Protein AF-A0A936VX01-F1 (afdb_monomer)

Secondary structure (DSSP, 8-state):
-B-HHHHHHHHHTT-----PBP--HHHHHHTGGG--HHHHTSGGGEEE-SS-EEE-EEEEETTEEEEE-

Sequence (69 aa):
MISAESIQDLAQVHQKVITGLRLHQTIKTQFIDQINREEIYQPTHRVVLKNTEVYAKEFSYENGILVYL

pLDDT: mean 85.53, std 4.85, range [67.56, 95.88]

Radius of gyration: 13.75 Å; Cα contacts (8 Å, |Δi|>4): 63; chains: 1; bounding box: 27×29×34 Å

Solvent-accessible surface area (backbone atoms only — not comparable to full-atom values): 4437 Å² total; per-residue (Å²): 113,44,54,76,68,59,50,56,57,39,57,75,70,71,55,89,80,88,81,55,71,56,91,42,72,66,56,40,64,69,48,56,72,66,56,59,63,78,64,41,75,31,78,92,27,52,47,81,53,100,88,51,74,49,42,46,50,79,39,88,42,90,100,46,74,43,76,48,111

Foldseek 3Di:
DDEPVVVVVCVVVVDDDDDDYDDDPCCCVPPVVPDDPVVQPDPVQWDDDPPDIDRWDWDDDDPDIDIDD

Nearest PDB structures (foldseek):
  8iuj-assembly1_4H  TM=2.605E-01  e=9.225E+00  Euglena gracilis

Structure (mmCIF, N/CA/C/O backbone):
data_AF-A0A936VX01-F1
#
_entry.id   AF-A0A936VX01-F1
#
loop_
_atom_site.group_PDB
_atom_site.id
_atom_site.type_symbol
_atom_site.label_atom_id
_atom_site.label_alt_id
_atom_site.label_comp_id
_atom_site.label_asym_id
_atom_site.label_entity_id
_atom_site.label_seq_id
_atom_site.pdbx_PDB_ins_code
_atom_site.Cartn_x
_atom_site.Cartn_y
_atom_site.Cartn_z
_atom_site.occupancy
_atom_site.B_iso_or_equiv
_atom_site.auth_seq_id
_atom_site.auth_comp_id
_atom_site.auth_asym_id
_atom_site.auth_atom_id
_atom_site.pdbx_PDB_model_num
ATOM 1 N N . MET A 1 1 ? 10.561 -7.432 0.266 1.00 67.56 1 MET A N 1
ATOM 2 C CA . MET A 1 1 ? 10.106 -6.218 -0.445 1.00 67.56 1 MET A CA 1
ATOM 3 C C . MET A 1 1 ? 10.631 -6.288 -1.861 1.00 67.56 1 MET A C 1
ATOM 5 O O . MET A 1 1 ? 11.784 -6.671 -2.025 1.00 67.56 1 MET A O 1
ATOM 9 N N . ILE A 1 2 ? 9.798 -5.969 -2.845 1.00 79.62 2 ILE A N 1
ATOM 10 C CA . ILE A 1 2 ? 10.130 -6.041 -4.272 1.00 79.62 2 ILE A CA 1
ATOM 11 C C . ILE A 1 2 ? 10.523 -4.655 -4.811 1.00 79.62 2 ILE A C 1
ATOM 13 O O . ILE A 1 2 ? 10.074 -3.639 -4.272 1.00 79.62 2 ILE A O 1
ATOM 17 N N . SER A 1 3 ? 11.384 -4.595 -5.829 1.00 79.56 3 SER A N 1
ATOM 18 C CA . SER A 1 3 ? 11.632 -3.365 -6.596 1.00 79.56 3 SER A CA 1
ATOM 19 C C . SER A 1 3 ? 10.526 -3.144 -7.633 1.00 79.56 3 SER A C 1
ATOM 21 O O . SER A 1 3 ? 9.773 -4.062 -7.946 1.00 79.56 3 SER A O 1
ATOM 23 N N . ALA A 1 4 ? 10.429 -1.934 -8.187 1.00 76.06 4 ALA A N 1
ATOM 24 C CA . ALA A 1 4 ? 9.486 -1.653 -9.272 1.00 76.06 4 ALA A CA 1
ATOM 25 C C . ALA A 1 4 ? 9.785 -2.484 -10.538 1.00 76.06 4 ALA A C 1
ATOM 27 O O . ALA A 1 4 ? 8.868 -2.956 -11.196 1.00 76.06 4 ALA A O 1
ATOM 28 N N . GLU A 1 5 ? 11.062 -2.731 -10.835 1.00 76.69 5 GLU A N 1
ATOM 29 C CA . GLU A 1 5 ? 11.501 -3.539 -11.986 1.00 76.69 5 GLU A CA 1
ATOM 30 C C . GLU A 1 5 ? 10.959 -4.971 -11.903 1.00 76.69 5 GLU A C 1
ATOM 32 O O . GLU A 1 5 ? 10.309 -5.454 -12.825 1.00 76.6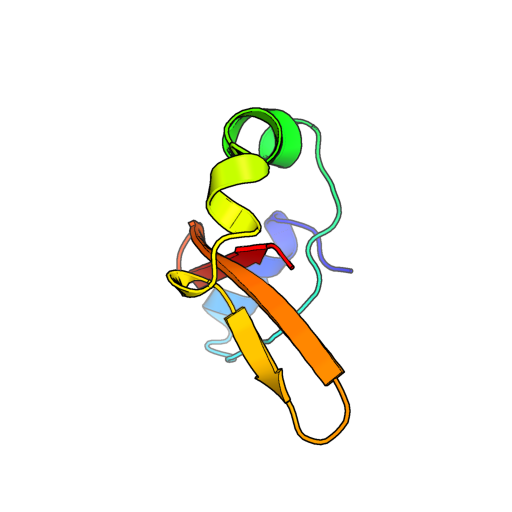9 5 GLU A O 1
ATOM 37 N N . SER A 1 6 ? 11.097 -5.614 -10.743 1.00 81.50 6 SER A N 1
ATOM 38 C CA . SER A 1 6 ? 10.605 -6.979 -10.549 1.00 81.50 6 SER A CA 1
ATOM 39 C C . SER A 1 6 ? 9.071 -7.087 -10.538 1.00 81.50 6 SER A C 1
ATOM 41 O O . SER A 1 6 ? 8.543 -8.190 -10.660 1.00 81.50 6 SER A O 1
ATOM 43 N N . ILE A 1 7 ? 8.327 -5.977 -10.415 1.00 81.19 7 ILE A N 1
ATOM 44 C CA . ILE A 1 7 ? 6.865 -5.981 -10.617 1.00 81.19 7 ILE A CA 1
ATOM 45 C C . ILE A 1 7 ? 6.529 -6.224 -12.089 1.00 81.19 7 ILE A C 1
ATOM 47 O O . ILE A 1 7 ? 5.581 -6.956 -12.377 1.00 81.19 7 ILE A O 1
ATOM 51 N N . GLN A 1 8 ? 7.304 -5.653 -13.016 1.00 80.75 8 GLN A N 1
ATOM 52 C CA . GLN A 1 8 ? 7.097 -5.872 -14.448 1.00 80.75 8 GLN A CA 1
ATOM 53 C C . GLN A 1 8 ? 7.346 -7.335 -14.816 1.00 80.75 8 GLN A C 1
ATOM 55 O O . GLN A 1 8 ? 6.536 -7.926 -15.530 1.00 80.75 8 GLN A O 1
ATOM 60 N N . ASP A 1 9 ? 8.385 -7.944 -14.243 1.00 82.56 9 ASP A N 1
ATOM 61 C CA . ASP A 1 9 ? 8.673 -9.368 -14.429 1.00 82.56 9 ASP A CA 1
ATOM 62 C C . ASP A 1 9 ? 7.500 -10.242 -13.954 1.00 82.56 9 ASP A C 1
ATOM 64 O O . ASP A 1 9 ? 7.038 -11.125 -14.674 1.00 82.56 9 ASP A O 1
ATOM 68 N N . LEU A 1 10 ? 6.943 -9.962 -12.770 1.00 81.25 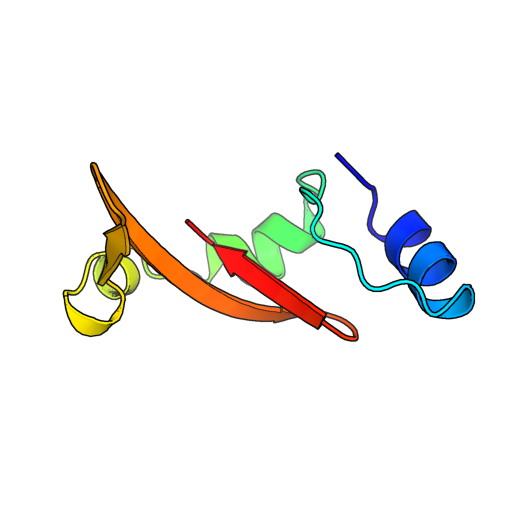10 LEU A N 1
ATOM 69 C CA . LEU A 1 10 ? 5.795 -10.710 -12.241 1.00 81.25 10 LEU A CA 1
ATOM 70 C C . LEU A 1 10 ? 4.522 -10.525 -13.073 1.00 81.25 10 LEU A C 1
ATOM 72 O O . LEU A 1 10 ? 3.743 -11.470 -13.225 1.00 81.25 10 LEU A O 1
ATOM 76 N N . ALA A 1 11 ? 4.323 -9.334 -13.641 1.00 79.44 11 ALA A N 1
ATOM 77 C CA . ALA A 1 11 ? 3.215 -9.077 -14.551 1.00 79.44 11 ALA A CA 1
ATOM 78 C C . ALA A 1 11 ? 3.320 -9.933 -15.826 1.00 79.44 11 ALA A C 1
ATOM 80 O O . ALA A 1 11 ? 2.302 -10.449 -16.291 1.00 79.44 11 ALA A O 1
ATOM 81 N N . GLN A 1 12 ? 4.533 -10.145 -16.353 1.00 83.12 12 GLN A N 1
ATOM 82 C CA . GLN A 1 12 ? 4.763 -10.996 -17.529 1.00 83.12 12 GLN A CA 1
ATOM 83 C C . GLN A 1 12 ? 4.489 -12.480 -17.267 1.00 83.12 12 GLN A C 1
ATOM 85 O O . GLN A 1 12 ? 4.058 -13.193 -18.169 1.00 83.12 12 GLN A O 1
ATOM 90 N N . VAL A 1 13 ? 4.678 -12.948 -16.033 1.00 86.31 13 VAL A N 1
ATOM 91 C CA . VAL A 1 13 ? 4.378 -14.337 -15.639 1.00 86.31 13 VAL A CA 1
ATOM 92 C C . VAL A 1 13 ? 2.880 -14.527 -15.320 1.00 86.31 13 VAL A C 1
ATOM 94 O O . VAL A 1 13 ? 2.447 -15.613 -14.940 1.00 86.31 13 VAL A O 1
ATOM 97 N N . HIS A 1 14 ? 2.054 -13.483 -15.495 1.00 79.94 14 HIS A N 1
ATOM 98 C CA . HIS A 1 14 ? 0.609 -13.472 -15.224 1.00 79.94 14 HIS A CA 1
ATOM 99 C C . HIS A 1 14 ? 0.230 -13.896 -13.796 1.00 79.94 14 HIS A C 1
ATOM 101 O O . HIS A 1 14 ? -0.890 -14.346 -13.533 1.00 79.94 14 HIS A O 1
ATOM 107 N N . GLN A 1 15 ? 1.152 -13.735 -12.848 1.00 79.06 15 GLN A N 1
ATOM 108 C CA . GLN A 1 15 ? 0.931 -14.131 -11.470 1.00 79.06 15 GLN A CA 1
ATOM 109 C C . GLN A 1 15 ? 0.326 -12.971 -10.677 1.00 79.06 15 GLN A C 1
ATOM 111 O O . GLN A 1 15 ? 0.894 -11.884 -10.588 1.00 79.06 15 GLN A O 1
ATOM 116 N N . LYS A 1 16 ? -0.826 -13.213 -10.044 1.00 81.31 16 LYS A N 1
ATOM 11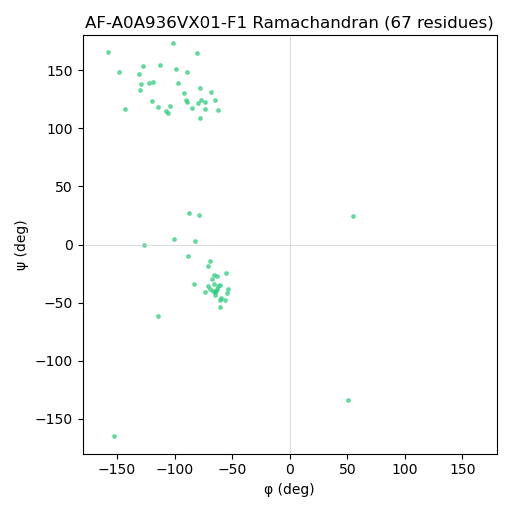7 C CA . LYS A 1 16 ? -1.396 -12.268 -9.077 1.00 81.31 16 LYS A CA 1
ATOM 118 C C . LYS A 1 16 ? -0.579 -12.326 -7.792 1.00 81.31 16 LYS A C 1
ATOM 120 O O . LYS A 1 16 ? -0.457 -13.394 -7.192 1.00 81.31 16 LYS A O 1
ATOM 125 N N . VAL A 1 17 ? -0.042 -11.187 -7.364 1.00 83.81 17 VAL A N 1
ATOM 126 C CA . VAL A 1 17 ? 0.782 -11.089 -6.156 1.00 83.81 17 VAL A CA 1
ATOM 127 C C . VAL A 1 17 ? 0.318 -9.942 -5.266 1.00 83.81 17 VAL A C 1
ATOM 129 O O . VAL A 1 17 ? -0.112 -8.900 -5.751 1.00 83.81 17 VAL A O 1
ATOM 132 N N . ILE A 1 18 ? 0.446 -10.133 -3.954 1.00 87.00 18 ILE A N 1
ATOM 133 C CA . ILE A 1 18 ? 0.364 -9.064 -2.955 1.00 87.00 18 ILE A CA 1
ATOM 134 C C . ILE A 1 18 ? 1.752 -8.980 -2.329 1.00 87.00 18 ILE A C 1
ATOM 136 O O . ILE A 1 18 ? 2.244 -9.964 -1.776 1.00 87.00 18 ILE A O 1
ATOM 140 N N . THR A 1 19 ? 2.422 -7.838 -2.463 1.00 86.56 19 THR A N 1
ATOM 141 C CA . THR A 1 19 ? 3.817 -7.682 -2.037 1.00 86.56 19 THR A CA 1
ATOM 142 C C . THR A 1 19 ? 4.102 -6.258 -1.579 1.00 86.56 19 THR A C 1
ATOM 144 O O . THR A 1 19 ? 3.509 -5.302 -2.070 1.00 86.56 19 THR A O 1
ATOM 147 N N . GLY A 1 20 ? 5.023 -6.118 -0.626 1.00 85.50 20 GLY A N 1
ATOM 148 C CA . GLY A 1 20 ? 5.501 -4.813 -0.182 1.00 85.50 20 GLY A CA 1
ATOM 149 C C . GLY A 1 20 ? 6.492 -4.225 -1.183 1.00 85.50 20 GLY A C 1
ATOM 150 O O . GLY A 1 20 ? 7.517 -4.852 -1.478 1.00 85.50 20 GLY A O 1
ATOM 151 N N . LEU A 1 21 ? 6.215 -3.014 -1.661 1.00 84.38 21 LEU A N 1
ATOM 152 C CA . LEU A 1 21 ? 7.111 -2.253 -2.527 1.00 84.38 21 LEU A CA 1
ATOM 153 C C . LEU A 1 21 ? 8.232 -1.613 -1.700 1.00 84.38 21 LEU A C 1
ATOM 155 O O . LEU A 1 21 ? 7.993 -1.029 -0.642 1.00 84.38 21 LEU A O 1
ATOM 159 N N . ARG A 1 22 ? 9.473 -1.711 -2.180 1.00 85.12 22 ARG A N 1
ATOM 160 C CA . ARG A 1 22 ? 10.594 -0.998 -1.565 1.00 85.12 22 ARG A CA 1
ATOM 161 C C . ARG A 1 22 ? 10.426 0.506 -1.782 1.00 85.12 22 ARG A C 1
ATOM 163 O O . ARG A 1 22 ? 10.219 0.950 -2.908 1.00 85.12 22 ARG A O 1
ATOM 170 N N . LEU A 1 23 ? 10.576 1.287 -0.714 1.00 82.69 23 LEU A N 1
ATOM 171 C CA . LEU A 1 23 ? 10.498 2.743 -0.792 1.00 82.69 23 LEU A CA 1
ATOM 172 C C . LEU A 1 23 ? 11.613 3.284 -1.701 1.00 82.69 23 LEU A C 1
ATOM 174 O O . LEU A 1 23 ? 12.795 3.155 -1.383 1.00 82.69 23 LEU A O 1
ATOM 178 N N . HIS A 1 24 ? 11.230 3.890 -2.821 1.00 84.38 24 HIS A N 1
ATOM 179 C CA . HIS A 1 24 ? 12.133 4.619 -3.707 1.00 84.38 24 HIS A CA 1
ATOM 180 C C . HIS A 1 24 ? 11.787 6.105 -3.672 1.00 84.38 24 HIS A C 1
ATOM 182 O O . HIS A 1 24 ? 10.634 6.461 -3.412 1.00 84.38 24 HIS A O 1
ATOM 188 N N . GLN A 1 25 ? 12.755 6.974 -3.974 1.00 85.25 25 GLN A N 1
ATOM 189 C CA . GLN A 1 25 ? 12.524 8.420 -3.966 1.00 85.25 25 GLN A CA 1
ATOM 190 C C . GLN A 1 25 ? 11.340 8.795 -4.867 1.00 85.25 25 GLN A C 1
ATOM 192 O O . GLN A 1 25 ? 10.481 9.551 -4.447 1.00 85.25 25 GLN A O 1
ATOM 197 N N . THR A 1 26 ? 11.228 8.181 -6.045 1.00 85.25 26 THR A N 1
ATOM 198 C CA . THR A 1 26 ? 10.114 8.378 -6.986 1.00 85.25 26 THR A CA 1
ATOM 199 C C . THR A 1 26 ? 8.744 8.097 -6.365 1.00 85.25 26 THR A C 1
ATOM 201 O O . THR A 1 26 ? 7.846 8.922 -6.480 1.00 85.25 26 THR A O 1
ATOM 204 N N . ILE A 1 27 ? 8.596 6.969 -5.659 1.00 84.25 27 ILE A N 1
ATOM 205 C CA . ILE A 1 27 ? 7.341 6.596 -4.983 1.00 84.25 27 ILE A CA 1
ATOM 206 C C . ILE A 1 27 ? 7.009 7.594 -3.883 1.00 84.25 27 ILE A C 1
ATOM 208 O O . ILE A 1 27 ? 5.855 7.987 -3.714 1.00 84.25 27 ILE A O 1
ATOM 212 N N . LYS A 1 28 ? 8.036 8.032 -3.152 1.00 85.12 28 LYS A N 1
ATOM 213 C CA . LYS A 1 28 ? 7.871 9.037 -2.116 1.00 85.12 28 LYS A CA 1
ATOM 214 C C . LYS A 1 28 ? 7.338 10.344 -2.705 1.00 85.12 28 LYS A C 1
ATOM 216 O O . LYS A 1 28 ? 6.282 10.789 -2.278 1.00 85.12 28 LYS A O 1
ATOM 221 N N . THR A 1 29 ? 7.992 10.899 -3.724 1.00 86.81 29 THR A N 1
ATOM 222 C CA . THR A 1 29 ? 7.603 12.204 -4.276 1.00 86.81 29 THR A CA 1
ATOM 223 C C . THR A 1 29 ? 6.282 12.167 -5.048 1.00 86.81 29 THR A C 1
ATOM 225 O O . THR A 1 29 ? 5.532 13.138 -5.0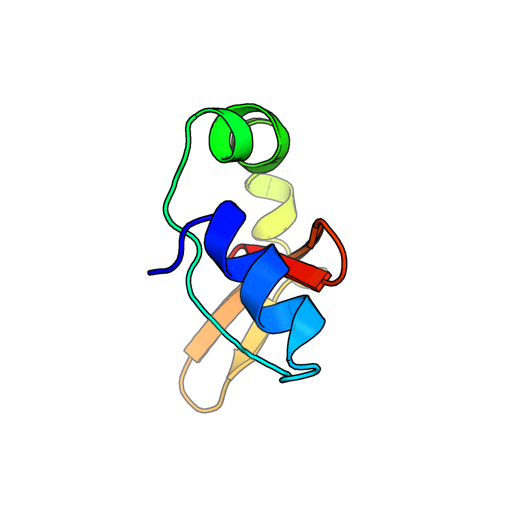27 1.00 86.81 29 THR A O 1
ATOM 228 N N . GLN A 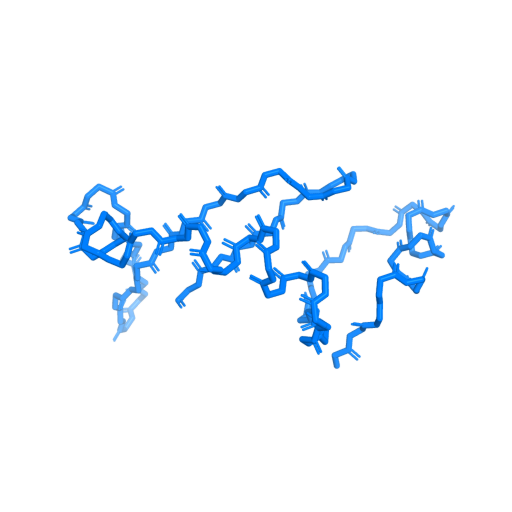1 30 ? 5.995 11.077 -5.766 1.00 85.81 30 GLN A N 1
ATOM 229 C CA . GLN A 1 30 ? 4.800 10.990 -6.615 1.00 85.81 30 GLN A CA 1
ATOM 230 C C . GLN A 1 30 ? 3.542 10.595 -5.844 1.00 85.81 30 GLN A C 1
ATOM 232 O O . GLN A 1 30 ? 2.463 11.067 -6.185 1.00 85.81 30 GLN A O 1
ATOM 237 N N . PHE A 1 31 ? 3.675 9.749 -4.820 1.00 84.25 31 PHE A N 1
ATOM 238 C CA . PHE A 1 31 ? 2.529 9.221 -4.085 1.00 84.25 31 PHE A CA 1
ATOM 239 C C . PHE A 1 31 ? 2.528 9.727 -2.649 1.00 84.25 31 PHE A C 1
ATOM 241 O O . PHE A 1 31 ? 1.621 10.452 -2.263 1.00 84.25 31 PHE A O 1
ATOM 248 N N . ILE A 1 32 ? 3.556 9.402 -1.863 1.00 84.94 32 ILE A N 1
ATOM 249 C CA . ILE A 1 32 ? 3.533 9.622 -0.407 1.00 84.94 32 ILE A CA 1
ATOM 250 C C . ILE A 1 32 ? 3.478 11.107 -0.043 1.00 84.94 32 ILE A C 1
ATOM 252 O O . ILE A 1 32 ? 2.701 11.489 0.824 1.00 84.94 32 ILE A O 1
ATOM 256 N N . ASP A 1 33 ? 4.262 11.948 -0.711 1.00 87.12 33 ASP A N 1
ATOM 257 C CA . ASP A 1 33 ? 4.319 13.383 -0.422 1.00 87.12 33 ASP A CA 1
ATOM 258 C C . ASP A 1 33 ? 3.032 14.112 -0.862 1.00 87.12 33 ASP A C 1
ATOM 260 O O . ASP A 1 33 ? 2.749 15.205 -0.376 1.00 87.12 33 ASP A O 1
ATOM 264 N N . GLN A 1 34 ? 2.223 13.504 -1.741 1.00 85.62 34 GLN A N 1
ATOM 265 C CA . GLN A 1 34 ? 0.913 14.035 -2.141 1.00 85.62 34 GLN A CA 1
ATOM 266 C C . GLN A 1 34 ? -0.229 13.577 -1.226 1.00 85.62 34 GLN A C 1
ATOM 268 O O . GLN A 1 34 ? -1.351 14.075 -1.334 1.00 85.62 34 GLN A O 1
ATOM 273 N N . ILE A 1 35 ? 0.029 12.629 -0.323 1.00 85.81 35 ILE A N 1
ATOM 274 C CA . ILE A 1 35 ? -0.987 12.119 0.589 1.00 85.81 35 ILE A CA 1
ATOM 275 C C . ILE A 1 35 ? -1.274 13.156 1.673 1.00 85.81 35 ILE A C 1
ATOM 277 O O . ILE A 1 35 ? -0.441 13.438 2.538 1.00 85.81 35 ILE A O 1
ATOM 281 N N . ASN A 1 36 ? -2.513 13.645 1.699 1.00 86.00 36 ASN A N 1
ATOM 282 C CA . ASN A 1 36 ? -3.027 14.351 2.860 1.00 86.00 36 ASN A CA 1
ATOM 283 C C . ASN A 1 36 ? -3.410 13.339 3.953 1.00 86.00 36 ASN A C 1
ATOM 285 O O . ASN A 1 36 ? -4.404 12.620 3.845 1.00 86.00 36 ASN A O 1
ATOM 289 N N . ARG A 1 37 ? -2.621 13.290 5.030 1.00 83.31 37 ARG A N 1
ATOM 290 C CA . ARG A 1 37 ? -2.847 12.371 6.158 1.00 83.31 37 ARG A CA 1
ATOM 291 C C . ARG A 1 37 ? -4.192 12.580 6.847 1.00 83.31 37 ARG A C 1
ATOM 293 O O . ARG A 1 37 ? -4.796 11.604 7.275 1.00 83.31 37 ARG A O 1
ATOM 300 N N . GLU A 1 38 ? -4.669 13.818 6.935 1.00 85.19 38 GLU A N 1
ATOM 301 C CA . GLU A 1 38 ? -5.963 14.122 7.561 1.00 85.19 38 GLU A CA 1
ATOM 302 C C . GLU A 1 38 ? -7.136 13.539 6.770 1.00 85.19 38 GLU A C 1
ATOM 304 O O . GLU A 1 38 ? -8.176 13.227 7.341 1.00 85.19 38 GLU A O 1
ATOM 309 N N . GLU A 1 39 ? -6.964 13.350 5.461 1.00 85.81 39 GLU A N 1
ATOM 310 C CA . GLU A 1 39 ? -7.950 12.690 4.610 1.00 85.81 39 GLU A CA 1
ATOM 311 C C . GLU A 1 39 ? -7.969 11.175 4.853 1.00 85.81 39 GLU A C 1
ATOM 313 O O . GLU A 1 39 ? -9.038 10.571 4.928 1.00 85.81 39 GLU A O 1
ATOM 318 N N . ILE A 1 40 ? -6.793 10.560 5.021 1.00 85.75 40 ILE A N 1
ATOM 319 C CA . ILE A 1 40 ? -6.677 9.113 5.247 1.00 85.75 40 ILE A CA 1
ATOM 320 C C . ILE A 1 40 ? -7.274 8.708 6.590 1.00 85.75 40 ILE A C 1
ATOM 322 O O . ILE A 1 40 ? -7.974 7.707 6.656 1.00 85.75 40 ILE A O 1
ATOM 326 N N . TYR A 1 41 ? -7.076 9.484 7.654 1.00 87.25 41 TYR A N 1
ATOM 327 C CA . TYR A 1 41 ? -7.620 9.145 8.976 1.00 87.25 41 TYR A CA 1
ATOM 328 C C . TYR A 1 41 ? -9.114 9.479 9.143 1.00 87.25 41 TYR A C 1
ATOM 330 O O . TYR A 1 41 ? -9.596 9.680 10.257 1.00 87.25 41 TYR A O 1
ATOM 338 N N . GLN A 1 42 ? -9.868 9.529 8.042 1.00 89.06 42 GLN A N 1
ATOM 339 C CA . GLN A 1 42 ? -11.318 9.688 8.067 1.00 89.06 42 GLN A CA 1
ATOM 340 C C . GLN A 1 42 ? -12.030 8.331 8.139 1.00 89.06 42 GLN A C 1
ATOM 342 O O . GLN A 1 42 ? -11.564 7.355 7.547 1.00 89.06 42 GLN A O 1
ATOM 347 N N . PRO A 1 43 ? -13.210 8.249 8.783 1.00 89.31 43 PRO A N 1
ATOM 348 C CA . PRO A 1 43 ? -13.984 7.008 8.873 1.00 89.31 43 PRO A CA 1
ATOM 349 C C . PRO A 1 43 ? -14.313 6.361 7.520 1.00 89.31 43 PRO A C 1
ATOM 351 O O . PRO A 1 43 ? -14.520 5.153 7.460 1.00 89.31 43 PRO A O 1
ATOM 354 N N . THR A 1 44 ? -14.348 7.147 6.441 1.00 90.56 44 THR A N 1
ATOM 355 C CA . THR A 1 44 ? -14.553 6.688 5.056 1.00 90.56 44 THR A CA 1
ATOM 356 C C . THR A 1 44 ? -13.442 5.767 4.552 1.00 90.56 44 THR A C 1
ATOM 358 O O . THR A 1 44 ? -13.702 4.918 3.708 1.00 90.56 44 THR A O 1
ATOM 361 N N . HIS A 1 45 ? -12.233 5.898 5.096 1.00 90.81 45 HIS A N 1
ATOM 362 C CA . HIS A 1 45 ? -11.061 5.082 4.771 1.00 90.81 45 HIS A CA 1
ATOM 363 C C . HIS A 1 45 ? -10.807 3.979 5.811 1.00 90.81 45 HIS A C 1
ATOM 365 O O . HIS A 1 45 ? -9.801 3.271 5.744 1.00 90.81 45 HIS A O 1
ATOM 371 N N . ARG A 1 46 ? -11.697 3.823 6.800 1.00 92.50 46 ARG A N 1
ATOM 372 C CA . ARG A 1 46 ? -11.526 2.855 7.882 1.00 92.50 46 ARG A CA 1
ATOM 373 C C . ARG A 1 46 ? -11.908 1.449 7.432 1.00 92.50 46 ARG A C 1
ATOM 375 O O . ARG A 1 46 ? -13.063 1.172 7.116 1.00 92.50 46 ARG A O 1
ATOM 382 N N . VAL A 1 47 ? -10.957 0.532 7.528 1.00 92.31 47 VAL A N 1
ATOM 383 C CA . VAL A 1 47 ? -11.144 -0.899 7.301 1.00 92.31 47 VAL A CA 1
ATOM 384 C C . VAL A 1 47 ? -11.129 -1.614 8.648 1.00 92.31 47 VAL A C 1
ATOM 386 O O . VAL A 1 47 ? -10.110 -1.667 9.339 1.00 92.31 47 VAL A O 1
ATOM 389 N N . VAL A 1 48 ? -12.279 -2.172 9.031 1.00 94.06 48 VAL A N 1
ATOM 390 C CA . VAL A 1 48 ? -12.422 -2.949 10.268 1.00 94.06 48 VAL A CA 1
ATOM 391 C C . VAL A 1 48 ? -12.012 -4.394 9.998 1.00 94.06 48 VAL A C 1
ATOM 393 O O . VAL A 1 48 ? -12.627 -5.093 9.193 1.00 94.06 48 VAL A O 1
ATOM 396 N N . LEU A 1 49 ? -10.965 -4.844 10.681 1.00 92.38 49 LEU A N 1
ATOM 397 C CA . LEU A 1 49 ? -10.476 -6.218 10.666 1.00 92.38 49 LEU A CA 1
ATOM 398 C C . LEU A 1 49 ? -10.930 -6.947 11.937 1.00 92.38 49 LEU A C 1
ATOM 400 O O . LEU A 1 49 ? -11.463 -6.355 12.872 1.00 92.38 49 LEU A O 1
ATOM 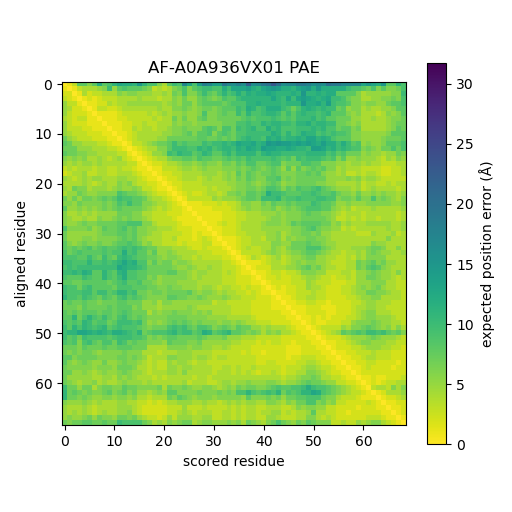404 N N . LYS A 1 50 ? -10.681 -8.261 12.001 1.00 93.25 50 LYS A N 1
ATOM 405 C CA . LYS A 1 50 ? -11.155 -9.123 13.099 1.00 93.25 50 LYS A CA 1
ATOM 406 C C . LYS A 1 50 ? -10.766 -8.626 14.502 1.00 93.25 50 LYS A C 1
ATOM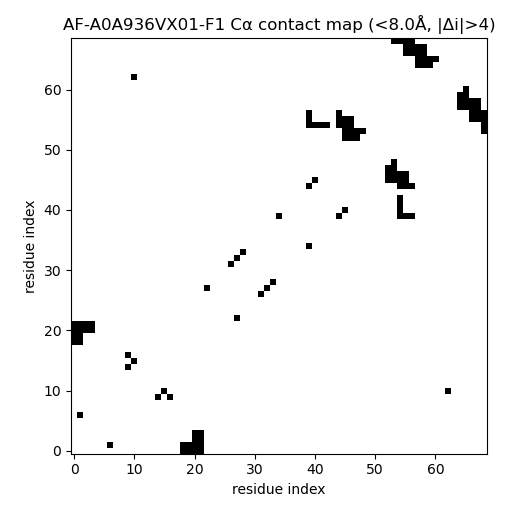 408 O O . LYS A 1 50 ? -11.561 -8.757 15.423 1.00 93.25 50 LYS A O 1
ATOM 413 N N . ASN A 1 51 ? -9.553 -8.089 14.653 1.00 95.88 51 ASN A N 1
ATOM 414 C CA . ASN A 1 51 ? -8.980 -7.695 15.949 1.00 95.88 51 ASN A CA 1
ATOM 415 C C . ASN A 1 51 ? -8.485 -6.239 15.980 1.00 95.88 51 ASN A C 1
ATOM 417 O O . ASN A 1 51 ? -7.892 -5.818 16.969 1.00 95.88 51 ASN A O 1
ATOM 421 N N . THR A 1 52 ? -8.614 -5.500 14.880 1.00 93.75 52 THR A N 1
ATOM 422 C CA . THR A 1 52 ? -8.010 -4.171 14.736 1.00 93.75 52 THR A CA 1
ATOM 423 C C . THR A 1 52 ? -8.739 -3.372 13.664 1.00 93.75 52 THR A C 1
ATOM 425 O O . THR A 1 52 ? -9.489 -3.934 12.870 1.00 93.75 52 THR A O 1
ATOM 428 N N . GLU A 1 53 ? -8.511 -2.070 13.628 1.00 92.75 53 GLU A N 1
ATOM 429 C CA . GLU A 1 53 ? -8.954 -1.192 12.553 1.00 92.75 53 GLU A CA 1
ATOM 430 C C . GLU A 1 53 ? -7.732 -0.503 11.951 1.00 92.75 53 GLU A C 1
ATOM 432 O O . GLU A 1 53 ? -6.806 -0.119 12.665 1.00 92.75 53 GLU A O 1
ATOM 437 N N . VAL A 1 54 ? -7.718 -0.392 10.627 1.00 92.50 54 VAL A N 1
ATOM 438 C CA . VAL A 1 54 ? -6.667 0.297 9.872 1.00 92.50 54 VAL A CA 1
ATOM 439 C C . VAL A 1 54 ? -7.308 1.321 8.951 1.00 92.50 54 VAL A C 1
ATOM 441 O O . VAL A 1 54 ? -8.466 1.166 8.565 1.00 92.50 54 VAL A O 1
ATOM 444 N N . TYR A 1 55 ? -6.570 2.368 8.602 1.00 92.06 55 TYR A N 1
ATOM 445 C CA . TYR A 1 55 ? -7.027 3.375 7.652 1.00 92.06 55 TYR A CA 1
ATOM 446 C C . TYR A 1 55 ? -6.257 3.183 6.357 1.00 92.06 55 TYR A C 1
ATOM 448 O O . TYR A 1 55 ? -5.040 3.319 6.338 1.00 92.06 55 TYR A O 1
ATOM 456 N N . ALA A 1 56 ? -6.964 2.819 5.292 1.00 90.75 56 ALA A N 1
ATOM 457 C CA . ALA A 1 56 ? -6.353 2.447 4.029 1.00 90.75 56 ALA A CA 1
ATOM 458 C C . ALA A 1 56 ? -6.792 3.392 2.911 1.00 90.75 56 ALA A C 1
ATOM 460 O O . ALA A 1 56 ? -7.969 3.743 2.810 1.00 90.75 56 ALA A O 1
ATOM 461 N N . LYS A 1 57 ? -5.858 3.760 2.032 1.00 88.81 57 LYS A N 1
ATOM 462 C CA . LYS A 1 57 ? -6.168 4.471 0.788 1.00 88.81 57 LYS A CA 1
ATOM 463 C C . LYS A 1 57 ? -5.494 3.794 -0.395 1.00 88.81 57 LYS A C 1
ATOM 465 O O . LYS A 1 57 ? -4.310 3.456 -0.349 1.00 88.81 57 LYS A O 1
ATOM 470 N N . GLU A 1 58 ? -6.277 3.591 -1.444 1.00 89.62 58 GLU A N 1
ATOM 471 C CA . GLU A 1 58 ? -5.860 2.924 -2.670 1.00 89.62 58 GLU A CA 1
ATOM 472 C C . GLU A 1 58 ? -5.457 3.952 -3.729 1.00 89.62 58 GLU A C 1
ATOM 474 O O . 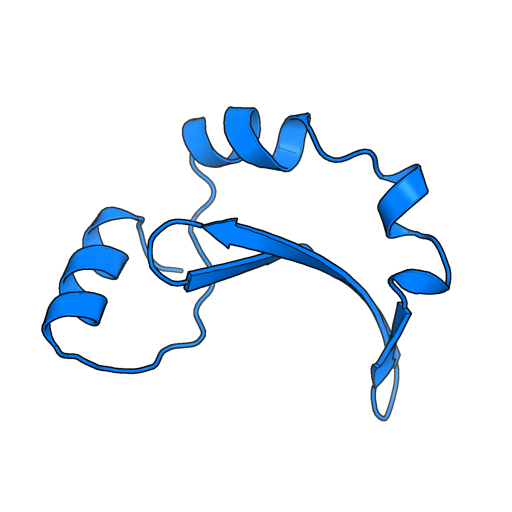GLU A 1 58 ? -6.122 4.972 -3.917 1.00 89.62 58 GLU A O 1
ATOM 479 N N . PHE A 1 59 ? -4.380 3.659 -4.450 1.00 87.62 59 PHE A N 1
ATOM 480 C CA . PHE A 1 59 ? -3.908 4.446 -5.581 1.00 87.62 59 PHE A CA 1
ATOM 481 C C . PHE A 1 59 ? -3.686 3.521 -6.771 1.00 87.62 59 PHE A C 1
ATOM 483 O O . PHE A 1 59 ? -3.137 2.427 -6.624 1.00 87.62 59 PHE A O 1
ATOM 490 N N . SER A 1 60 ? -4.082 3.960 -7.964 1.00 87.00 60 SER A N 1
ATOM 491 C CA . SER A 1 60 ? -3.679 3.272 -9.191 1.00 87.00 60 SER A CA 1
ATOM 492 C C . SER A 1 60 ? -2.165 3.389 -9.346 1.00 87.00 60 SER A C 1
ATOM 494 O O . SER A 1 60 ? -1.620 4.494 -9.316 1.00 87.00 60 SER A O 1
ATOM 496 N N . TYR A 1 61 ? -1.486 2.254 -9.479 1.00 85.62 61 TYR A N 1
ATOM 497 C CA . TYR A 1 61 ? -0.038 2.206 -9.623 1.00 85.62 61 TYR A CA 1
ATOM 498 C C . TYR A 1 61 ? 0.341 1.096 -10.596 1.00 85.62 61 TYR A C 1
ATOM 500 O O . TYR A 1 61 ? 0.087 -0.081 -10.328 1.00 85.62 61 TYR A O 1
ATOM 508 N N . GLU A 1 62 ? 0.955 1.479 -11.718 1.00 80.81 62 GLU A N 1
ATOM 509 C CA . GLU A 1 62 ? 1.260 0.570 -12.829 1.00 80.81 62 GLU A CA 1
ATOM 510 C C . GLU A 1 62 ? -0.000 -0.224 -13.242 1.00 80.81 62 GLU A C 1
ATOM 512 O O . GLU A 1 62 ? -1.093 0.333 -13.343 1.00 80.81 62 GLU A O 1
ATOM 517 N N . ASN A 1 63 ? 0.124 -1.539 -13.429 1.00 79.56 63 ASN A N 1
ATOM 518 C CA . ASN A 1 63 ? -0.984 -2.449 -13.731 1.00 79.56 63 ASN A CA 1
ATOM 519 C C . ASN A 1 63 ? -1.677 -2.995 -12.466 1.00 79.56 63 ASN A C 1
ATOM 521 O O . ASN A 1 63 ? -2.199 -4.113 -12.473 1.00 79.56 63 ASN A O 1
ATOM 525 N N . GLY A 1 64 ? -1.645 -2.248 -11.360 1.00 83.94 64 GLY A N 1
ATOM 526 C CA . GLY A 1 64 ? -2.150 -2.701 -10.071 1.00 83.94 64 GLY A CA 1
ATOM 527 C C . GLY A 1 64 ? -2.634 -1.578 -9.158 1.00 83.94 64 GLY A C 1
ATOM 528 O O . GLY A 1 64 ? -2.883 -0.444 -9.571 1.00 83.94 64 GLY A O 1
ATOM 529 N N . ILE A 1 65 ? -2.799 -1.940 -7.888 1.00 87.31 65 ILE A N 1
ATOM 530 C CA . ILE A 1 65 ? -3.279 -1.053 -6.832 1.00 87.31 65 ILE A CA 1
ATOM 531 C C . ILE A 1 65 ? -2.195 -0.969 -5.762 1.00 87.31 65 ILE A C 1
ATOM 533 O O . ILE A 1 65 ? -1.773 -1.986 -5.207 1.00 87.31 65 ILE A O 1
ATOM 537 N N . LEU A 1 66 ? -1.748 0.249 -5.472 1.00 86.56 66 LEU A N 1
ATOM 538 C CA . LEU A 1 66 ? -0.913 0.551 -4.321 1.00 86.56 66 LEU A CA 1
ATOM 539 C C . LEU A 1 66 ? -1.824 0.875 -3.138 1.00 86.56 66 LEU A C 1
ATOM 541 O O . LEU A 1 66 ? -2.635 1.796 -3.213 1.00 86.56 66 LEU A O 1
ATOM 545 N N . VAL A 1 67 ? -1.673 0.137 -2.043 1.00 87.00 67 VAL A N 1
ATOM 546 C CA . VAL A 1 67 ? -2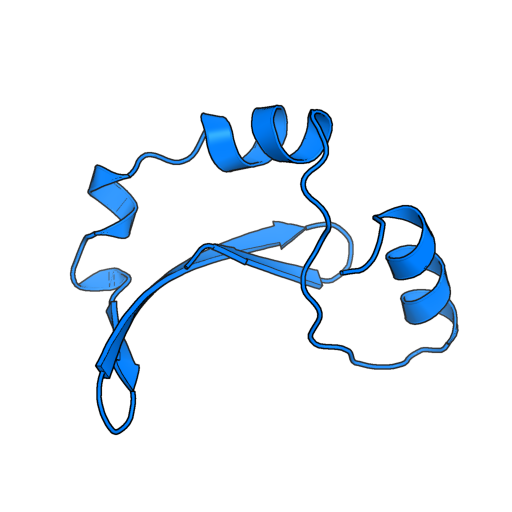.421 0.379 -0.806 1.00 87.00 67 VAL A CA 1
ATOM 547 C C . VAL A 1 67 ? -1.499 1.061 0.196 1.00 87.00 67 VAL A C 1
ATOM 549 O O . VAL A 1 67 ? -0.471 0.500 0.580 1.00 87.00 67 VAL A O 1
ATOM 552 N N . TYR A 1 68 ? -1.866 2.269 0.611 1.00 84.44 68 TYR A N 1
ATOM 553 C CA . TYR A 1 68 ? -1.267 2.950 1.754 1.00 84.44 68 TYR A CA 1
ATOM 554 C C . TYR A 1 68 ? -2.083 2.607 3.004 1.00 84.44 68 TYR A C 1
ATOM 556 O O . TYR A 1 68 ? -3.309 2.704 2.957 1.00 84.44 68 TYR A O 1
ATOM 564 N N . LEU A 1 69 ? -1.410 2.195 4.080 1.00 82.44 69 LEU A N 1
ATOM 565 C CA . LEU A 1 69 ? -1.989 1.758 5.358 1.00 82.44 69 LEU A CA 1
ATOM 566 C C . LEU A 1 69 ? -1.470 2.608 6.523 1.00 82.44 69 LEU A C 1
ATOM 568 O O . LEU A 1 69 ? -0.358 3.171 6.380 1.00 82.44 69 LEU A O 1
#

Mean predicted aligned error: 5.47 Å